Protein AF-A0A7K3EM68-F1 (afdb_monomer_lite)

pLDDT: mean 76.75, std 21.65, range [37.22, 98.31]

Foldseek 3Di:
DDDDDDDDDDPDDDDDDDDPDPPVPCPPPDDDADDLVVLVVLVVQLVVLVVVCVVPPDPVSVVSNVVSLVVLCVNQVHDGSVVSNVSSVVVNVVVVDDPPPPPPPPDDDDDDDDDDD

Secondary structure (DSSP, 8-state):
--PPP---------------------------PPPHHHHHHHHHHHHHHHHHHHHS--HHHHHHHHHHHHHHHHHHT-SSHHHHHHHHHHHHHHHH---------------------

Radius of gyration: 33.38 Å; chains: 1; bounding box: 62×51×112 Å

Structure (mmCIF, N/CA/C/O backbone):
data_AF-A0A7K3EM68-F1
#
_entry.id   AF-A0A7K3EM68-F1
#
loop_
_atom_site.group_PDB
_atom_site.id
_atom_site.type_symbol
_atom_site.label_atom_id
_atom_site.label_alt_id
_atom_site.label_comp_id
_atom_site.label_asym_id
_atom_site.label_entity_id
_atom_site.label_seq_id
_atom_site.pdbx_PDB_ins_code
_atom_site.Cartn_x
_atom_site.Cartn_y
_atom_site.Cartn_z
_atom_site.occupancy
_atom_site.B_iso_or_equiv
_atom_site.auth_seq_id
_atom_site.auth_comp_id
_atom_site.auth_asym_id
_atom_site.auth_atom_id
_atom_site.pdbx_PDB_model_num
ATOM 1 N N . MET A 1 1 ? 43.365 41.285 -75.949 1.00 42.53 1 MET A N 1
ATOM 2 C CA . MET A 1 1 ? 42.741 41.363 -74.610 1.00 42.53 1 MET A CA 1
ATOM 3 C C . MET A 1 1 ? 42.091 40.007 -74.349 1.00 42.53 1 MET A C 1
ATOM 5 O O . MET A 1 1 ? 40.965 39.786 -74.750 1.00 42.53 1 MET A O 1
ATOM 9 N N . SER A 1 2 ? 42.903 38.974 -74.140 1.00 37.22 2 SER A N 1
ATOM 10 C CA . SER A 1 2 ? 43.391 38.486 -72.836 1.00 37.22 2 SER A CA 1
ATOM 11 C C . SER A 1 2 ? 42.410 37.484 -72.228 1.00 37.22 2 SER A C 1
ATOM 13 O O . SER A 1 2 ? 41.434 37.840 -71.580 1.00 37.22 2 SER A O 1
ATOM 15 N N . SER A 1 3 ? 42.727 36.223 -72.522 1.00 39.72 3 SER A N 1
ATOM 16 C CA . SER A 1 3 ? 42.155 34.976 -72.024 1.00 39.72 3 SER A CA 1
ATOM 17 C C . SER A 1 3 ? 42.124 34.954 -70.496 1.00 39.72 3 SER A C 1
ATOM 19 O O . SER A 1 3 ? 43.174 35.038 -69.860 1.00 39.72 3 SER A O 1
ATOM 21 N N . ILE A 1 4 ? 40.931 34.820 -69.912 1.00 53.03 4 ILE A N 1
ATOM 22 C CA . ILE A 1 4 ? 40.748 34.685 -68.466 1.00 53.03 4 ILE A CA 1
ATOM 23 C C . ILE A 1 4 ? 40.583 33.209 -68.121 1.00 53.03 4 ILE A C 1
ATOM 25 O O . ILE A 1 4 ? 39.726 32.499 -68.643 1.00 53.03 4 ILE A O 1
ATOM 29 N N . ALA A 1 5 ? 41.474 32.781 -67.237 1.00 56.00 5 ALA A N 1
ATOM 30 C CA . ALA A 1 5 ? 41.509 31.498 -66.579 1.00 56.00 5 ALA A CA 1
ATOM 31 C C . ALA A 1 5 ? 40.203 31.186 -65.837 1.00 56.00 5 ALA A C 1
ATOM 33 O O . ALA A 1 5 ? 39.678 32.032 -65.123 1.00 56.00 5 ALA A O 1
ATOM 34 N N . SER A 1 6 ? 39.773 29.926 -65.884 1.00 46.44 6 SER A N 1
ATOM 35 C CA . SER A 1 6 ? 39.471 29.208 -64.645 1.00 46.44 6 SER A CA 1
ATOM 36 C C . SER A 1 6 ? 39.441 27.707 -64.907 1.00 46.44 6 SER A C 1
ATOM 38 O O . SER A 1 6 ? 38.504 27.151 -65.477 1.00 46.44 6 SER A O 1
ATOM 40 N N . ARG A 1 7 ? 40.527 27.048 -64.507 1.00 51.28 7 ARG A N 1
ATOM 41 C CA . ARG A 1 7 ? 40.644 25.597 -64.419 1.00 51.28 7 ARG A CA 1
ATOM 42 C C . ARG A 1 7 ? 40.004 25.197 -63.090 1.00 51.28 7 ARG A C 1
ATOM 44 O O . ARG A 1 7 ? 40.651 25.284 -62.056 1.00 51.28 7 ARG A O 1
ATOM 51 N N . SER A 1 8 ? 38.732 24.811 -63.107 1.00 45.19 8 SER A N 1
ATOM 52 C CA . SER A 1 8 ? 38.057 24.255 -61.930 1.00 45.19 8 SER A CA 1
ATOM 53 C C . SER A 1 8 ? 37.927 22.745 -62.111 1.00 45.19 8 SER A C 1
ATOM 55 O O . SER A 1 8 ? 36.978 22.239 -62.710 1.00 45.19 8 SER A O 1
ATOM 5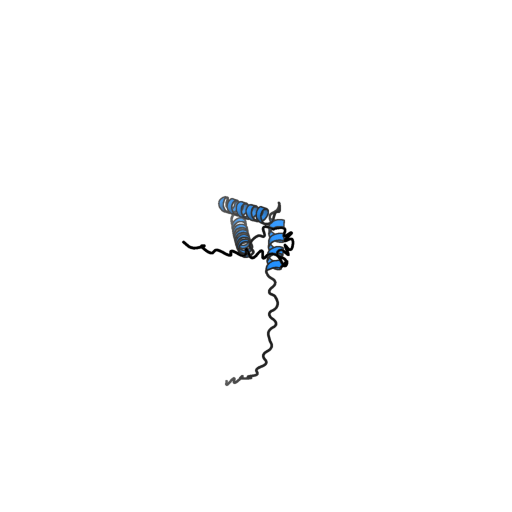7 N N . THR A 1 9 ? 38.950 22.023 -61.657 1.00 52.53 9 THR A N 1
ATOM 58 C CA . THR A 1 9 ? 38.902 20.575 -61.457 1.00 52.53 9 THR A CA 1
ATOM 59 C C . THR A 1 9 ? 37.964 20.307 -60.289 1.00 52.53 9 THR A C 1
ATOM 61 O O . THR A 1 9 ? 38.283 20.619 -59.144 1.00 52.53 9 THR A O 1
ATOM 64 N N . ARG A 1 10 ? 36.777 19.778 -60.588 1.00 46.03 10 ARG A N 1
ATOM 65 C CA . ARG A 1 10 ? 35.874 19.248 -59.570 1.00 46.03 10 ARG A CA 1
ATOM 66 C C . ARG A 1 10 ? 36.464 17.941 -59.054 1.00 46.03 10 ARG A C 1
ATOM 68 O O . ARG 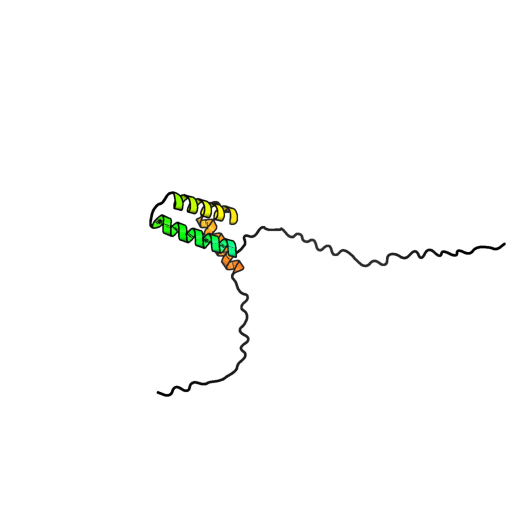A 1 10 ? 36.440 16.934 -59.755 1.00 46.03 10 ARG A O 1
ATOM 75 N N . ASP A 1 11 ? 37.006 18.005 -57.848 1.00 45.38 11 ASP A N 1
ATOM 76 C CA . ASP A 1 11 ? 37.299 16.856 -57.002 1.00 45.38 11 ASP A CA 1
ATOM 77 C C . ASP A 1 11 ? 35.972 16.142 -56.701 1.00 45.38 11 ASP A C 1
ATOM 79 O O . ASP A 1 11 ? 35.119 16.663 -55.978 1.00 45.38 11 ASP A O 1
ATOM 83 N N . VAL A 1 12 ? 35.752 14.983 -57.323 1.00 49.34 12 VAL A N 1
ATOM 84 C CA . VAL A 1 12 ? 34.672 14.069 -56.939 1.00 49.34 12 VAL A CA 1
ATOM 85 C C . VAL A 1 12 ? 35.283 13.058 -55.983 1.00 49.34 12 VAL A C 1
ATOM 87 O O . VAL A 1 12 ? 35.796 12.014 -56.376 1.00 49.34 12 VAL A O 1
ATOM 90 N N . ILE A 1 13 ? 35.249 13.423 -54.709 1.00 50.34 13 ILE A N 1
ATOM 91 C CA . ILE A 1 13 ? 35.448 12.517 -53.584 1.00 50.34 13 ILE A CA 1
ATOM 92 C C . ILE A 1 13 ? 34.077 11.936 -53.218 1.00 50.34 13 ILE A C 1
ATOM 94 O O . ILE A 1 13 ? 33.065 12.626 -53.338 1.00 50.34 13 ILE A O 1
ATOM 98 N N . VAL A 1 14 ? 34.109 10.708 -52.684 1.00 53.28 14 VAL A N 1
ATOM 99 C CA . VAL A 1 14 ? 33.114 10.008 -51.838 1.00 53.28 14 VAL A CA 1
ATOM 100 C C . VAL A 1 14 ? 32.464 8.791 -52.535 1.00 53.28 14 VAL A C 1
ATOM 102 O O . VAL A 1 14 ? 32.055 8.919 -53.686 1.00 53.28 14 VAL A O 1
ATOM 105 N N . PRO A 1 15 ? 32.269 7.628 -51.860 1.00 50.62 15 PRO A N 1
ATOM 106 C CA . PRO A 1 15 ? 32.671 7.240 -50.496 1.00 50.62 15 PRO A CA 1
ATOM 107 C C . PRO A 1 15 ? 33.515 5.951 -50.445 1.00 50.62 15 PRO A C 1
ATOM 109 O O . PRO A 1 15 ? 33.097 4.899 -50.927 1.00 50.62 15 PRO A O 1
ATOM 112 N N . VAL A 1 16 ? 34.625 5.974 -49.699 1.00 54.47 16 VAL A N 1
ATOM 113 C CA . VAL A 1 16 ? 35.030 4.778 -48.948 1.00 54.47 16 VAL A CA 1
ATOM 114 C C . VAL A 1 16 ? 34.041 4.644 -47.796 1.00 54.47 16 VAL A C 1
ATOM 116 O O . VAL A 1 16 ? 33.816 5.586 -47.033 1.00 54.47 16 VAL A O 1
ATOM 119 N N . GLY A 1 17 ? 33.391 3.487 -47.728 1.00 55.16 17 GLY A N 1
ATOM 120 C CA . GLY A 1 17 ? 32.492 3.150 -46.643 1.00 55.16 17 GLY A CA 1
ATOM 121 C C . GLY A 1 17 ? 33.217 3.232 -45.305 1.00 55.16 17 GLY A C 1
ATOM 122 O O . GLY A 1 17 ? 34.241 2.591 -45.094 1.00 55.16 17 GLY A O 1
ATOM 123 N N . CYS A 1 18 ? 32.641 3.989 -44.383 1.00 49.12 18 CYS A N 1
ATOM 124 C CA . CYS A 1 18 ? 32.862 3.790 -42.963 1.00 49.12 18 CYS A CA 1
ATOM 125 C C . CYS A 1 18 ? 31.481 3.565 -42.349 1.00 49.12 18 CYS A C 1
ATOM 127 O O . CYS A 1 18 ? 30.629 4.454 -42.368 1.00 49.12 18 CYS A O 1
ATOM 129 N N . GLY A 1 19 ? 31.224 2.329 -41.921 1.00 52.34 19 GLY A N 1
ATOM 130 C CA . GLY A 1 19 ? 29.921 1.852 -41.475 1.00 52.34 19 GLY A CA 1
ATOM 131 C C . GLY A 1 19 ? 29.374 2.620 -40.272 1.00 52.34 19 GLY A C 1
ATOM 132 O O . GLY A 1 19 ? 29.593 2.242 -39.129 1.00 52.34 19 GLY A O 1
ATOM 133 N N . HIS A 1 20 ? 28.575 3.649 -40.537 1.00 54.16 20 HIS A N 1
ATOM 134 C CA . HIS A 1 20 ? 27.395 3.962 -39.738 1.00 54.16 20 HIS A CA 1
ATOM 135 C C . HIS A 1 20 ? 26.250 3.186 -40.408 1.00 54.16 20 HIS A C 1
ATOM 137 O O . HIS A 1 20 ? 25.927 3.421 -41.560 1.00 54.16 20 HIS A O 1
ATOM 143 N N . THR A 1 21 ? 25.614 2.194 -39.806 1.00 51.06 21 THR A N 1
ATOM 144 C CA . THR A 1 21 ? 25.109 2.191 -38.448 1.00 51.06 21 THR A CA 1
ATOM 145 C C . THR A 1 21 ? 25.062 0.745 -37.967 1.00 51.06 21 THR A C 1
ATOM 147 O O . THR A 1 21 ? 24.255 -0.053 -38.436 1.00 51.06 21 THR A O 1
ATOM 150 N N . GLN A 1 22 ? 25.870 0.393 -36.968 1.00 48.84 22 GLN A N 1
ATOM 151 C CA . GLN A 1 22 ? 25.456 -0.690 -36.086 1.00 48.84 22 GLN A CA 1
ATOM 152 C C . GLN A 1 22 ? 24.290 -0.135 -35.256 1.00 48.84 22 GLN A C 1
ATOM 154 O O . GLN A 1 22 ? 24.447 0.245 -34.097 1.00 48.84 22 GLN A O 1
ATOM 159 N N . ARG A 1 23 ? 23.099 -0.019 -35.859 1.00 52.72 23 ARG A N 1
ATOM 160 C CA . ARG A 1 23 ? 21.859 0.082 -35.093 1.00 52.72 23 ARG A CA 1
ATOM 161 C C . ARG A 1 23 ? 21.671 -1.290 -34.463 1.00 52.72 23 ARG A C 1
ATOM 163 O O . ARG A 1 23 ? 20.954 -2.130 -34.989 1.00 52.72 23 ARG A O 1
ATOM 170 N N . LYS A 1 24 ? 22.377 -1.541 -33.353 1.00 52.88 24 LYS A N 1
ATOM 171 C CA . LYS A 1 24 ? 21.995 -2.596 -32.418 1.00 52.88 24 LYS A CA 1
ATOM 172 C C . LYS A 1 24 ? 20.521 -2.344 -32.138 1.00 52.88 24 LYS A C 1
ATOM 174 O O . LYS A 1 24 ? 20.206 -1.299 -31.566 1.00 52.88 24 LYS A O 1
ATOM 179 N N . SER A 1 25 ? 19.646 -3.238 -32.592 1.00 52.62 25 SER A N 1
ATOM 180 C CA . SER A 1 25 ? 18.240 -3.220 -32.216 1.00 52.62 25 SER A CA 1
ATOM 181 C C . SER A 1 25 ? 18.192 -3.150 -30.700 1.00 52.62 25 SER A C 1
ATOM 183 O O . SER A 1 25 ? 18.440 -4.134 -30.005 1.00 52.62 25 SER A O 1
ATOM 185 N N . ARG A 1 26 ? 17.930 -1.958 -30.164 1.00 60.06 26 ARG A N 1
ATOM 186 C CA . ARG A 1 26 ? 17.398 -1.837 -28.820 1.00 60.06 26 ARG A CA 1
ATOM 187 C C . ARG A 1 26 ? 15.944 -2.250 -28.961 1.00 60.06 26 ARG A C 1
ATOM 189 O O . ARG A 1 26 ? 15.059 -1.405 -28.947 1.00 60.06 26 ARG A O 1
ATOM 196 N N . GLU A 1 27 ? 15.715 -3.551 -29.102 1.00 60.16 27 GLU A N 1
ATOM 197 C CA . GLU A 1 27 ? 14.427 -4.168 -28.793 1.00 60.16 27 GLU A CA 1
ATOM 198 C C . GLU A 1 27 ? 14.288 -4.128 -27.258 1.00 60.16 27 GLU A C 1
ATOM 200 O O . GLU A 1 27 ? 14.311 -5.132 -26.552 1.00 60.16 27 GLU A O 1
ATOM 205 N N . GLY A 1 28 ? 14.328 -2.917 -26.703 1.00 62.41 28 GLY A N 1
ATOM 206 C CA . GLY A 1 28 ? 14.221 -2.659 -25.284 1.00 62.41 28 GLY A CA 1
ATOM 207 C C . GLY A 1 28 ? 12.749 -2.501 -24.988 1.00 62.41 28 GLY A C 1
ATOM 208 O O . GLY A 1 28 ? 12.161 -1.475 -25.321 1.00 62.41 28 GLY A O 1
ATOM 209 N N . ARG A 1 29 ? 12.139 -3.514 -24.377 1.00 72.50 29 ARG A N 1
ATOM 210 C CA . ARG A 1 29 ? 10.818 -3.351 -23.779 1.00 72.50 29 ARG A CA 1
ATOM 211 C C . ARG A 1 29 ? 10.978 -2.347 -22.633 1.00 72.50 29 ARG A C 1
ATOM 213 O O . ARG A 1 29 ? 11.560 -2.679 -21.606 1.00 72.50 29 ARG A O 1
ATOM 220 N N . PHE A 1 30 ? 10.527 -1.112 -22.832 1.00 67.25 30 PHE A N 1
ATOM 221 C CA . PHE A 1 30 ? 10.477 -0.121 -21.762 1.00 67.25 30 PHE A CA 1
ATOM 222 C C . PHE A 1 30 ? 9.391 -0.556 -20.777 1.00 67.25 30 PHE A C 1
ATOM 224 O O . PHE A 1 30 ? 8.214 -0.604 -21.129 1.00 67.25 30 PHE A O 1
ATOM 231 N N . VAL A 1 31 ? 9.797 -0.934 -19.567 1.00 76.81 31 VAL A N 1
ATOM 232 C CA . VAL A 1 31 ? 8.884 -1.299 -18.482 1.00 76.81 31 VAL A CA 1
ATOM 233 C C . VAL A 1 31 ? 8.888 -0.153 -17.484 1.00 76.81 31 VAL A C 1
ATOM 235 O O . VAL A 1 31 ? 9.950 0.264 -17.024 1.00 76.81 31 VAL A O 1
ATOM 238 N N . LEU A 1 32 ? 7.703 0.373 -17.173 1.00 81.94 32 LEU A N 1
ATOM 239 C CA . LEU A 1 32 ? 7.541 1.302 -16.066 1.00 81.94 32 LEU A CA 1
ATOM 240 C C . LEU A 1 32 ? 7.698 0.504 -14.773 1.00 81.94 32 LEU A C 1
ATOM 242 O O . LEU A 1 32 ? 6.807 -0.256 -14.396 1.00 81.94 32 LEU A O 1
ATOM 246 N N . GLU A 1 33 ? 8.847 0.647 -14.127 1.00 85.25 33 GLU A N 1
ATOM 247 C CA . GLU A 1 33 ? 9.067 0.086 -12.803 1.00 85.25 33 GLU A CA 1
ATOM 248 C C . GLU A 1 33 ? 8.781 1.139 -11.732 1.00 85.25 33 GLU A C 1
ATOM 250 O O . GLU A 1 33 ? 9.170 2.300 -11.891 1.00 85.25 33 GLU A O 1
ATOM 255 N N . PRO A 1 34 ? 8.130 0.757 -10.626 1.00 91.38 34 PRO A N 1
ATOM 256 C CA . PRO A 1 34 ? 7.923 1.663 -9.513 1.00 91.38 34 PRO A CA 1
ATOM 257 C C . PRO A 1 34 ? 9.250 1.944 -8.798 1.00 91.38 34 PRO A C 1
ATOM 259 O O . PRO A 1 34 ? 10.097 1.059 -8.622 1.00 91.38 34 PRO A O 1
ATOM 262 N N . ASP A 1 35 ? 9.420 3.196 -8.379 1.00 92.38 35 ASP A N 1
ATOM 263 C CA . ASP A 1 35 ? 10.604 3.635 -7.650 1.00 92.38 35 ASP A CA 1
ATOM 264 C C . ASP A 1 35 ? 10.637 3.002 -6.240 1.00 92.38 35 ASP A C 1
ATOM 266 O O . ASP A 1 35 ? 9.661 3.117 -5.490 1.00 92.38 35 ASP A O 1
ATOM 270 N N . PRO A 1 36 ? 11.738 2.335 -5.838 1.00 93.88 36 PRO A N 1
ATOM 271 C CA . PRO A 1 36 ? 11.799 1.621 -4.564 1.00 93.88 36 PRO A CA 1
ATOM 272 C C . PRO A 1 36 ? 11.670 2.538 -3.344 1.00 93.88 36 PRO A C 1
ATOM 274 O O . PRO A 1 36 ? 11.239 2.076 -2.289 1.00 93.88 36 PRO A O 1
ATOM 277 N N . LYS A 1 37 ? 12.042 3.817 -3.443 1.00 95.31 37 LYS A N 1
ATOM 278 C CA . LYS A 1 37 ? 11.889 4.762 -2.335 1.00 95.31 37 LYS A CA 1
ATOM 279 C C . LYS A 1 37 ? 10.413 5.089 -2.129 1.00 95.31 37 LYS A C 1
ATOM 281 O O . LYS A 1 37 ? 9.921 4.960 -1.011 1.00 95.31 37 LYS A O 1
ATOM 286 N N . VAL A 1 38 ? 9.699 5.398 -3.212 1.00 96.19 38 VAL A N 1
ATOM 287 C CA . VAL A 1 38 ? 8.249 5.656 -3.173 1.00 96.19 38 VAL A CA 1
ATOM 288 C C . VAL A 1 38 ? 7.494 4.439 -2.632 1.00 96.19 38 VAL A C 1
ATOM 290 O O . VAL A 1 38 ? 6.605 4.581 -1.795 1.00 96.19 38 VAL A O 1
ATOM 293 N N . VAL A 1 39 ? 7.880 3.228 -3.046 1.00 96.62 39 VAL A N 1
ATOM 294 C CA . VAL A 1 39 ? 7.267 1.985 -2.547 1.00 96.62 39 VAL A CA 1
ATOM 295 C C . VAL A 1 39 ? 7.473 1.825 -1.032 1.00 96.62 39 VAL A C 1
ATOM 297 O O . VAL A 1 39 ? 6.519 1.510 -0.322 1.00 96.62 39 VAL A O 1
ATOM 300 N N . ARG A 1 40 ? 8.677 2.092 -0.503 1.00 97.44 40 ARG A N 1
ATOM 301 C CA . ARG A 1 40 ? 8.946 2.039 0.952 1.00 97.44 40 ARG A CA 1
ATOM 302 C C . ARG A 1 40 ? 8.128 3.066 1.738 1.00 97.44 40 ARG A C 1
ATOM 304 O O . ARG A 1 40 ? 7.599 2.739 2.803 1.00 97.44 40 ARG A O 1
ATOM 311 N N . GLU A 1 41 ? 8.012 4.288 1.222 1.00 97.69 41 GLU A N 1
ATOM 312 C CA . GLU A 1 41 ? 7.202 5.348 1.838 1.00 97.69 41 GLU A CA 1
ATOM 313 C C . GLU A 1 41 ? 5.721 4.942 1.891 1.00 97.69 41 GLU A C 1
ATOM 315 O O . GLU A 1 41 ? 5.069 5.070 2.932 1.00 97.69 41 GLU A O 1
ATOM 320 N N . LEU A 1 42 ? 5.207 4.364 0.802 1.00 97.56 42 LEU A N 1
ATOM 321 C CA . LEU A 1 42 ? 3.817 3.925 0.707 1.00 97.56 42 LEU A CA 1
ATOM 322 C C . LEU A 1 42 ? 3.506 2.754 1.654 1.00 97.56 42 LEU A C 1
ATOM 324 O O . LEU A 1 42 ? 2.467 2.770 2.316 1.00 97.56 42 LEU A O 1
ATOM 328 N N . LEU A 1 43 ? 4.416 1.780 1.779 1.00 98.31 43 LEU A N 1
ATOM 329 C CA . LEU A 1 43 ? 4.286 0.672 2.736 1.00 98.31 43 LEU A CA 1
ATOM 330 C C . LEU A 1 43 ? 4.319 1.157 4.189 1.00 98.31 43 LEU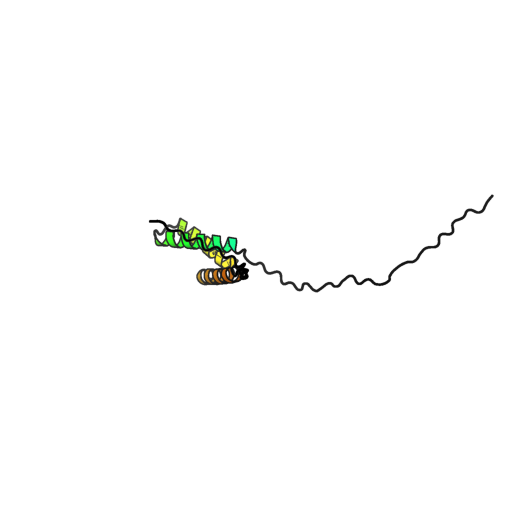 A C 1
ATOM 332 O O . LEU A 1 43 ? 3.517 0.706 5.006 1.00 98.31 43 LEU A O 1
ATOM 336 N N . THR A 1 44 ? 5.194 2.115 4.504 1.00 98.25 44 THR A N 1
ATOM 337 C CA . THR A 1 44 ? 5.237 2.733 5.838 1.00 98.25 44 THR A CA 1
ATOM 338 C C . THR A 1 44 ? 3.906 3.409 6.162 1.00 98.25 44 THR A C 1
ATOM 340 O O . THR A 1 44 ? 3.312 3.137 7.206 1.00 98.25 44 THR A O 1
ATOM 343 N N . ARG A 1 45 ? 3.380 4.227 5.237 1.00 97.94 45 ARG A N 1
ATOM 344 C CA . ARG A 1 45 ? 2.083 4.899 5.411 1.00 97.94 45 ARG A CA 1
ATOM 345 C C . ARG A 1 45 ? 0.939 3.896 5.578 1.00 97.94 45 ARG A C 1
ATOM 347 O O . ARG A 1 45 ? 0.089 4.087 6.446 1.00 97.94 45 ARG A O 1
ATOM 354 N N . TYR A 1 46 ? 0.928 2.826 4.781 1.00 98.19 46 TYR A N 1
ATOM 355 C CA . TYR A 1 46 ? -0.052 1.747 4.899 1.00 98.19 46 TYR A CA 1
ATOM 356 C C . TYR A 1 46 ? -0.034 1.120 6.298 1.00 98.19 46 TYR A C 1
ATOM 358 O O . TYR A 1 46 ? -1.085 1.005 6.929 1.00 98.19 46 TYR A O 1
ATOM 366 N N . ALA A 1 47 ? 1.148 0.767 6.812 1.00 98.06 47 ALA A N 1
ATOM 367 C CA . ALA A 1 47 ? 1.294 0.163 8.133 1.00 98.06 47 ALA A CA 1
ATOM 368 C C . ALA A 1 47 ? 0.804 1.096 9.252 1.00 98.06 47 ALA A C 1
ATOM 370 O O . ALA A 1 47 ? 0.022 0.671 10.103 1.00 98.06 47 ALA A O 1
ATOM 371 N N . THR A 1 48 ? 1.186 2.376 9.219 1.00 98.06 48 THR A N 1
ATOM 372 C CA . THR A 1 48 ? 0.722 3.368 10.201 1.00 98.06 48 THR A CA 1
ATOM 373 C C . THR A 1 48 ? -0.802 3.505 10.199 1.00 98.06 48 THR A C 1
ATOM 375 O O . THR A 1 48 ? -1.421 3.487 11.262 1.00 98.06 48 THR A O 1
ATOM 378 N N . LEU A 1 49 ? -1.430 3.582 9.021 1.00 97.94 49 LEU A N 1
ATOM 379 C CA . LEU A 1 49 ? -2.889 3.680 8.906 1.00 97.94 49 LEU A CA 1
ATOM 380 C C . LEU A 1 49 ? -3.598 2.397 9.357 1.00 97.94 49 LEU A C 1
ATOM 382 O O . LEU A 1 49 ? -4.641 2.472 10.003 1.00 97.94 49 LEU A O 1
ATOM 386 N N . ARG A 1 50 ? -3.030 1.222 9.059 1.00 97.12 50 ARG A N 1
ATOM 387 C CA . ARG A 1 50 ? -3.541 -0.076 9.529 1.00 97.12 50 ARG A CA 1
ATOM 388 C C . ARG A 1 50 ? -3.558 -0.166 11.051 1.00 97.12 50 ARG A C 1
ATOM 390 O O . ARG A 1 50 ? -4.540 -0.656 11.601 1.00 97.12 50 ARG A O 1
ATOM 397 N N . ILE A 1 51 ? -2.497 0.303 11.706 1.00 97.56 51 ILE A N 1
ATOM 398 C CA . ILE A 1 51 ? -2.399 0.342 13.170 1.00 97.56 51 ILE A CA 1
ATOM 399 C C . ILE A 1 51 ? -3.451 1.306 13.728 1.00 97.56 51 ILE A C 1
ATOM 401 O O . ILE A 1 51 ? -4.290 0.886 14.517 1.00 97.56 51 ILE A O 1
ATOM 405 N N . ALA A 1 52 ? -3.494 2.547 13.234 1.00 96.25 52 ALA A N 1
ATOM 406 C CA . ALA A 1 52 ? -4.452 3.549 13.703 1.00 96.25 52 ALA A CA 1
ATOM 407 C C . ALA A 1 52 ? -5.917 3.106 13.525 1.00 96.25 52 ALA A C 1
ATOM 409 O O . ALA A 1 52 ? -6.745 3.331 14.405 1.00 96.25 52 ALA A O 1
ATOM 410 N N . GLN A 1 53 ? -6.241 2.448 12.405 1.00 95.75 53 GLN A N 1
ATOM 411 C CA . GLN A 1 53 ? -7.581 1.916 12.148 1.00 95.75 53 GLN A CA 1
ATOM 412 C C . GLN A 1 53 ? -7.958 0.793 13.125 1.00 95.75 53 GLN A C 1
ATOM 414 O O . GLN A 1 53 ? -9.122 0.698 13.506 1.00 95.75 53 GLN A O 1
ATOM 419 N N . ALA A 1 54 ? -6.995 -0.052 13.507 1.00 96.12 54 ALA A N 1
ATOM 420 C CA . ALA A 1 54 ? -7.205 -1.140 14.459 1.00 96.12 54 ALA A CA 1
ATOM 421 C C . ALA A 1 54 ? -7.302 -0.640 15.909 1.00 96.12 54 ALA A C 1
ATOM 423 O O . ALA A 1 54 ? -8.050 -1.204 16.702 1.00 96.12 54 ALA A O 1
ATOM 424 N N . GLU A 1 55 ? -6.567 0.417 16.254 1.00 96.69 55 GLU A N 1
ATOM 425 C CA . GLU A 1 55 ? -6.631 1.053 17.574 1.00 96.69 55 GLU A CA 1
ATOM 426 C C . GLU A 1 55 ? -7.950 1.797 17.783 1.00 96.69 55 GLU A C 1
ATOM 428 O O . GLU A 1 55 ? -8.561 1.718 18.851 1.00 96.69 55 GLU A O 1
ATOM 433 N N . ARG A 1 56 ? -8.395 2.539 16.766 1.00 93.69 56 ARG A N 1
ATOM 434 C CA . ARG A 1 56 ? -9.646 3.285 16.818 1.00 93.69 56 ARG A CA 1
ATOM 435 C C . ARG A 1 56 ? -10.250 3.388 15.432 1.00 93.69 56 ARG A C 1
ATOM 437 O O . ARG A 1 56 ? -9.777 4.149 14.587 1.00 93.69 56 ARG A O 1
ATOM 444 N N . GLU A 1 57 ? -11.377 2.715 15.244 1.00 88.94 57 GLU A N 1
ATOM 445 C CA . GLU A 1 57 ? -12.108 2.812 13.991 1.00 88.94 57 GLU A CA 1
ATOM 446 C C . GLU A 1 57 ? -12.553 4.260 13.736 1.00 88.94 57 GLU A C 1
ATOM 448 O O . GLU A 1 57 ? -13.319 4.860 14.496 1.00 88.94 57 GLU A O 1
ATOM 453 N N . ASN A 1 58 ? -12.019 4.852 12.666 1.00 93.75 58 ASN A N 1
ATOM 454 C CA . ASN A 1 58 ? -12.304 6.220 12.257 1.00 93.75 58 ASN A CA 1
ATOM 455 C C . ASN A 1 58 ? -12.576 6.248 10.746 1.00 93.75 58 ASN A C 1
ATOM 457 O O . ASN A 1 58 ? -11.733 5.790 9.975 1.00 93.75 58 ASN A O 1
ATOM 461 N N . PRO A 1 59 ? -13.708 6.816 10.288 1.00 94.69 59 PRO A N 1
ATOM 462 C CA . PRO A 1 59 ? -14.023 6.883 8.863 1.00 94.69 59 PRO A CA 1
ATOM 463 C C . PRO A 1 59 ? -12.993 7.666 8.035 1.00 94.69 59 PRO A C 1
ATOM 465 O O . PRO A 1 59 ? -12.841 7.381 6.850 1.00 94.69 59 PRO A O 1
ATOM 468 N N . ALA A 1 60 ? -12.284 8.639 8.619 1.00 94.44 60 ALA A N 1
ATOM 469 C CA . ALA A 1 60 ? -11.210 9.351 7.924 1.00 94.44 60 ALA A CA 1
ATOM 470 C C . ALA A 1 60 ? -10.004 8.429 7.671 1.00 94.44 60 ALA A C 1
ATOM 472 O O . ALA A 1 60 ? -9.587 8.269 6.529 1.00 94.44 60 ALA A O 1
ATOM 473 N N . THR A 1 61 ? -9.532 7.733 8.710 1.00 96.00 61 THR A N 1
ATOM 474 C CA . THR A 1 61 ? -8.444 6.748 8.609 1.00 96.00 61 THR A CA 1
ATOM 475 C C . THR A 1 61 ? -8.797 5.605 7.657 1.00 96.00 61 THR A C 1
ATOM 477 O O . THR A 1 61 ? -7.948 5.168 6.884 1.00 96.00 61 THR A O 1
ATOM 480 N N . ALA A 1 62 ? -10.055 5.155 7.652 1.00 96.00 62 ALA A N 1
ATOM 481 C CA . ALA A 1 62 ? -1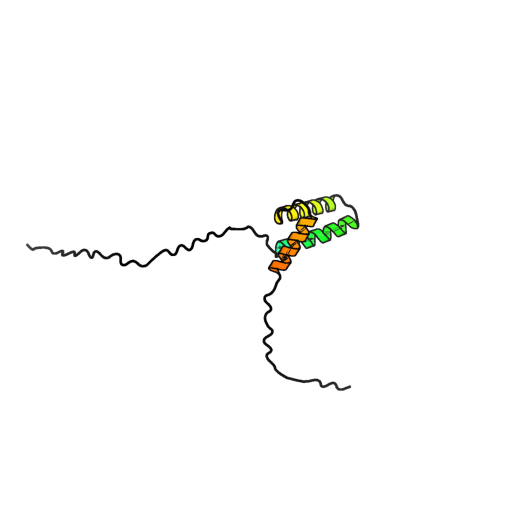0.523 4.108 6.747 1.00 96.00 62 ALA A CA 1
ATOM 482 C C . ALA A 1 62 ? -10.446 4.539 5.274 1.00 96.00 62 ALA A C 1
ATOM 484 O O . ALA A 1 62 ? -10.072 3.736 4.419 1.00 96.00 62 ALA A O 1
ATOM 485 N N . ARG A 1 63 ? -10.764 5.807 4.978 1.00 97.56 63 ARG A N 1
ATOM 486 C CA . ARG A 1 63 ? -10.631 6.382 3.629 1.00 97.56 63 ARG A CA 1
ATOM 487 C C . ARG A 1 63 ? -9.169 6.497 3.217 1.00 97.56 63 ARG A C 1
ATOM 489 O O . ARG A 1 63 ? -8.807 5.983 2.166 1.00 97.56 63 ARG A O 1
ATOM 496 N N . ASP A 1 64 ? -8.324 7.057 4.079 1.00 97.38 64 ASP A N 1
ATOM 497 C CA . ASP A 1 64 ? -6.886 7.157 3.808 1.00 97.38 64 ASP A CA 1
ATOM 498 C C . ASP A 1 64 ? -6.252 5.778 3.573 1.00 97.38 64 ASP A C 1
ATOM 500 O O . ASP A 1 64 ? -5.420 5.599 2.680 1.00 97.38 64 ASP A O 1
ATOM 504 N N . LEU A 1 65 ? -6.657 4.780 4.364 1.00 97.69 65 LEU A N 1
ATOM 505 C CA . LEU A 1 65 ? -6.199 3.404 4.217 1.00 97.69 65 LEU A CA 1
ATOM 506 C C . LEU A 1 65 ? -6.656 2.799 2.884 1.00 97.69 65 LEU A C 1
ATOM 508 O O . LEU A 1 65 ? -5.870 2.102 2.236 1.00 97.69 65 LEU A O 1
ATOM 512 N N . ALA A 1 66 ? -7.894 3.064 2.462 1.00 97.88 66 ALA A N 1
ATOM 513 C CA . ALA A 1 66 ? -8.409 2.625 1.169 1.00 97.88 66 ALA A CA 1
ATOM 514 C C . ALA A 1 66 ? -7.634 3.263 0.003 1.00 97.88 66 ALA A C 1
ATOM 516 O O . ALA A 1 66 ? -7.242 2.545 -0.917 1.00 97.88 66 ALA A O 1
ATOM 517 N N . ASP A 1 67 ? -7.323 4.558 0.076 1.00 98.12 67 ASP A N 1
ATOM 518 C CA . ASP A 1 67 ? -6.571 5.274 -0.963 1.00 98.12 67 ASP A CA 1
ATOM 519 C C . ASP A 1 67 ? -5.143 4.736 -1.116 1.00 98.12 67 ASP A C 1
ATOM 521 O O . ASP A 1 67 ? -4.656 4.498 -2.230 1.00 98.12 67 ASP A O 1
ATOM 525 N N . VAL A 1 68 ? -4.463 4.490 0.008 1.00 98.19 68 VAL A N 1
ATOM 526 C CA . VAL A 1 68 ? -3.127 3.876 0.003 1.00 98.19 68 VAL A CA 1
ATOM 527 C C . VAL A 1 68 ? -3.184 2.452 -0.543 1.00 98.19 68 VAL A C 1
ATOM 529 O O . VAL A 1 68 ? -2.346 2.080 -1.366 1.00 98.19 68 VAL A O 1
ATOM 532 N N . SER A 1 69 ? -4.187 1.671 -0.134 1.00 98.12 69 SER A N 1
ATOM 533 C CA . SER A 1 69 ? -4.380 0.299 -0.620 1.00 98.12 69 SER A CA 1
ATOM 534 C C . SER A 1 69 ? -4.616 0.273 -2.129 1.00 98.12 69 SER A C 1
ATOM 536 O O . SER A 1 69 ? -3.997 -0.518 -2.838 1.00 98.12 69 SER A O 1
ATOM 538 N N . TYR A 1 70 ? -5.454 1.176 -2.639 1.00 98.25 70 TYR A N 1
ATOM 539 C CA . TYR A 1 70 ? -5.716 1.314 -4.067 1.00 98.25 70 TYR A CA 1
ATOM 540 C C . TYR A 1 70 ? -4.451 1.698 -4.841 1.00 98.25 70 TYR A C 1
ATOM 542 O O . TYR A 1 70 ? -4.131 1.083 -5.859 1.00 98.25 70 TYR A O 1
ATOM 550 N N . THR A 1 71 ? -3.686 2.662 -4.324 1.00 97.31 71 THR A N 1
ATOM 551 C CA . THR A 1 71 ? -2.421 3.090 -4.935 1.00 97.31 71 THR A CA 1
ATOM 552 C C . THR A 1 71 ? -1.418 1.938 -5.005 1.00 97.31 71 THR A C 1
ATOM 554 O O . THR A 1 71 ? -0.796 1.740 -6.049 1.00 97.31 71 THR A O 1
ATOM 557 N N . LEU A 1 72 ? -1.291 1.139 -3.938 1.00 97.25 72 LEU A N 1
ATOM 558 C CA . LEU A 1 72 ? -0.444 -0.058 -3.926 1.00 97.25 72 LEU A CA 1
ATOM 559 C C . LEU A 1 72 ? -0.887 -1.070 -4.986 1.00 97.25 72 LEU A C 1
ATOM 561 O O . LEU A 1 72 ? -0.054 -1.534 -5.764 1.00 97.25 72 LEU A O 1
ATOM 565 N N . CYS A 1 73 ? -2.184 -1.374 -5.055 1.00 97.81 73 CYS A N 1
ATOM 566 C CA . CYS A 1 73 ? -2.736 -2.296 -6.047 1.00 97.81 73 CYS A CA 1
ATOM 567 C C . CYS A 1 73 ? -2.427 -1.846 -7.482 1.00 97.81 73 CYS A C 1
ATOM 569 O O . CYS A 1 73 ? -1.917 -2.633 -8.280 1.00 97.81 73 CYS A O 1
ATOM 571 N N . VAL A 1 74 ? -2.660 -0.571 -7.809 1.00 96.88 74 VAL A N 1
ATOM 572 C CA . VAL A 1 74 ? -2.371 -0.024 -9.146 1.00 96.88 74 VAL A CA 1
ATOM 573 C C . VAL A 1 74 ? -0.874 -0.067 -9.446 1.00 96.88 74 VAL A C 1
ATOM 575 O O . VAL A 1 74 ? -0.471 -0.550 -10.503 1.00 96.88 74 VAL A O 1
ATOM 578 N N . MET A 1 75 ? -0.039 0.387 -8.511 1.00 95.50 75 MET A N 1
ATOM 579 C CA . MET A 1 75 ? 1.411 0.449 -8.699 1.00 95.50 75 MET A CA 1
ATOM 580 C C . MET A 1 75 ? 2.031 -0.942 -8.880 1.00 95.50 75 MET A C 1
ATOM 582 O O . MET A 1 75 ? 2.972 -1.107 -9.654 1.00 95.50 75 MET A O 1
ATOM 586 N N . MET A 1 76 ? 1.495 -1.947 -8.186 1.00 96.06 76 MET A N 1
ATOM 587 C CA . MET A 1 76 ? 1.949 -3.336 -8.271 1.00 96.06 76 MET A CA 1
ATOM 588 C C . MET A 1 76 ? 1.211 -4.144 -9.344 1.00 96.06 76 MET A C 1
ATOM 590 O O . MET A 1 76 ? 1.559 -5.305 -9.565 1.00 96.06 76 MET A O 1
ATOM 594 N N . ALA A 1 77 ? 0.232 -3.558 -10.038 1.00 95.38 77 ALA A N 1
ATOM 595 C CA . ALA A 1 77 ? -0.658 -4.246 -10.972 1.00 95.38 77 ALA A CA 1
ATOM 596 C C . ALA A 1 77 ? -1.289 -5.516 -10.359 1.00 95.38 77 ALA A C 1
ATOM 598 O O . ALA A 1 77 ? -1.215 -6.605 -10.934 1.00 95.38 77 ALA A O 1
ATOM 599 N N . THR A 1 78 ? -1.866 -5.380 -9.165 1.00 96.56 78 THR A N 1
ATOM 600 C CA . THR A 1 78 ? -2.604 -6.433 -8.450 1.00 96.56 78 THR A CA 1
ATOM 601 C C . THR A 1 78 ? -4.029 -5.974 -8.136 1.00 96.56 78 THR A C 1
ATOM 603 O O . THR A 1 78 ? -4.349 -4.789 -8.206 1.00 96.56 78 THR A O 1
ATOM 606 N N . THR A 1 79 ? -4.909 -6.916 -7.793 1.00 96.12 79 THR A N 1
ATOM 607 C CA . THR A 1 79 ? -6.312 -6.636 -7.429 1.00 96.12 79 THR A CA 1
ATOM 608 C C . THR A 1 79 ? -6.574 -6.709 -5.924 1.00 96.12 79 THR A C 1
ATOM 610 O O . THR A 1 79 ? -7.638 -6.301 -5.468 1.00 96.12 79 THR A O 1
ATOM 613 N N . SER A 1 80 ? -5.618 -7.227 -5.150 1.00 97.44 80 SER A N 1
ATOM 614 C CA . SER A 1 80 ? -5.684 -7.367 -3.694 1.00 97.44 80 SER A CA 1
ATOM 615 C C . SER A 1 80 ? -4.521 -6.630 -3.042 1.00 97.44 80 SER A C 1
ATOM 617 O O . SER A 1 80 ? -3.385 -6.698 -3.519 1.00 97.44 80 SER A O 1
ATOM 619 N N . VAL A 1 81 ? -4.796 -5.968 -1.915 1.00 97.50 81 VAL A N 1
ATOM 620 C CA . VAL A 1 81 ? -3.774 -5.254 -1.137 1.00 97.50 81 VAL A CA 1
ATOM 621 C C . VAL A 1 81 ? -2.738 -6.211 -0.548 1.00 97.50 81 VAL A C 1
ATOM 623 O O . VAL A 1 81 ? -1.564 -5.869 -0.476 1.00 97.50 81 VAL A O 1
ATOM 626 N N . HIS A 1 82 ? -3.135 -7.435 -0.187 1.00 97.88 82 HIS A N 1
ATOM 627 C CA . HIS A 1 82 ? -2.200 -8.440 0.321 1.00 97.88 82 HIS A CA 1
ATOM 628 C C . HIS A 1 82 ? -1.198 -8.862 -0.758 1.00 97.88 82 HIS A C 1
ATOM 630 O O . HIS A 1 82 ? 0.005 -8.894 -0.500 1.00 97.88 82 HIS A O 1
ATOM 636 N N . ASP A 1 83 ? -1.680 -9.085 -1.983 1.00 98.00 83 ASP A N 1
ATOM 637 C CA . ASP A 1 83 ? -0.824 -9.396 -3.131 1.00 98.00 83 ASP A CA 1
ATOM 638 C C . ASP A 1 83 ? 0.057 -8.201 -3.504 1.00 98.00 83 ASP A C 1
ATOM 640 O O . ASP A 1 83 ? 1.220 -8.373 -3.869 1.00 98.00 83 ASP A O 1
ATOM 644 N N . ALA A 1 84 ? -0.482 -6.981 -3.387 1.00 97.75 84 ALA A N 1
ATOM 645 C CA . ALA A 1 84 ? 0.269 -5.755 -3.630 1.00 97.75 84 ALA A CA 1
ATOM 646 C C . ALA A 1 84 ? 1.455 -5.638 -2.665 1.00 97.75 84 ALA A C 1
ATOM 648 O O . ALA A 1 84 ? 2.581 -5.425 -3.107 1.00 97.75 84 ALA A O 1
ATOM 649 N N . VAL A 1 85 ? 1.221 -5.823 -1.361 1.00 98.12 85 VAL A N 1
ATOM 650 C CA . VAL A 1 85 ? 2.271 -5.770 -0.333 1.00 98.12 85 VAL A CA 1
ATOM 651 C C . VAL A 1 85 ? 3.320 -6.854 -0.577 1.00 98.12 85 VAL A C 1
ATOM 653 O O . VAL A 1 85 ? 4.504 -6.537 -0.655 1.00 98.12 85 VAL A O 1
ATOM 656 N N . ALA A 1 86 ? 2.905 -8.103 -0.813 1.00 98.06 86 ALA A N 1
ATOM 657 C CA . ALA A 1 86 ? 3.842 -9.194 -1.083 1.00 98.06 86 ALA A CA 1
ATOM 658 C C . ALA A 1 86 ? 4.716 -8.920 -2.323 1.00 98.06 86 ALA A C 1
ATOM 660 O O . ALA A 1 86 ? 5.931 -9.129 -2.302 1.00 98.06 86 ALA A O 1
ATOM 661 N N . LYS A 1 87 ? 4.123 -8.412 -3.410 1.00 97.50 87 LYS A N 1
ATOM 662 C CA . LYS A 1 87 ? 4.858 -8.063 -4.633 1.00 97.50 87 LYS A CA 1
ATOM 663 C C . LYS A 1 87 ? 5.783 -6.858 -4.433 1.00 97.50 87 LYS A C 1
ATOM 665 O O . LYS A 1 87 ? 6.888 -6.855 -4.976 1.00 97.50 87 LYS A O 1
ATOM 670 N N . ALA A 1 88 ? 5.362 -5.872 -3.643 1.00 97.06 88 ALA A N 1
ATOM 671 C CA . ALA A 1 88 ? 6.186 -4.730 -3.266 1.00 97.06 88 ALA A CA 1
ATOM 672 C C . ALA A 1 88 ? 7.415 -5.173 -2.457 1.00 97.06 88 ALA A C 1
ATOM 674 O O . ALA A 1 88 ? 8.530 -4.768 -2.784 1.00 97.06 88 ALA A O 1
ATOM 675 N N . ASP A 1 89 ? 7.247 -6.060 -1.477 1.00 96.62 89 ASP A N 1
ATOM 676 C CA . ASP A 1 89 ? 8.357 -6.591 -0.679 1.00 96.62 89 ASP A CA 1
ATOM 677 C C . ASP A 1 89 ? 9.360 -7.365 -1.544 1.00 96.62 89 ASP A C 1
ATOM 679 O O . ASP A 1 89 ? 10.568 -7.135 -1.455 1.00 96.62 89 ASP A O 1
ATOM 683 N N . LEU A 1 90 ? 8.875 -8.219 -2.453 1.00 95.94 90 LEU A N 1
ATOM 684 C CA . LEU A 1 90 ? 9.729 -8.920 -3.419 1.00 95.94 90 LEU A CA 1
ATOM 685 C C . LEU A 1 90 ? 10.506 -7.946 -4.315 1.00 95.94 90 LEU A C 1
ATOM 687 O O . LEU A 1 90 ? 11.701 -8.143 -4.552 1.00 95.94 90 LEU A O 1
ATOM 691 N N . LEU A 1 91 ? 9.858 -6.877 -4.783 1.00 94.31 91 LEU A N 1
ATOM 692 C CA . LEU A 1 91 ? 10.504 -5.827 -5.570 1.00 94.31 91 LEU A CA 1
ATOM 693 C C . LEU A 1 91 ? 11.592 -5.107 -4.765 1.00 94.31 91 LEU A C 1
ATOM 695 O O . LEU A 1 91 ? 12.687 -4.865 -5.280 1.00 94.31 91 LEU A O 1
ATOM 699 N N . LEU A 1 92 ? 11.321 -4.781 -3.501 1.00 94.62 92 LEU A N 1
ATOM 700 C CA . LEU A 1 92 ? 12.278 -4.114 -2.622 1.00 94.62 92 LEU A CA 1
ATOM 701 C C . LEU A 1 92 ? 13.457 -5.013 -2.245 1.00 94.62 92 LEU A C 1
ATOM 703 O O . LEU A 1 92 ? 14.574 -4.505 -2.131 1.00 94.62 92 LEU A O 1
ATOM 707 N N . LEU A 1 93 ? 13.238 -6.319 -2.086 1.00 93.56 93 LEU A N 1
ATOM 708 C CA . LEU A 1 93 ? 14.295 -7.313 -1.880 1.00 93.56 93 LEU A CA 1
ATOM 709 C C . LEU A 1 93 ? 15.185 -7.438 -3.122 1.00 93.56 93 LEU A C 1
ATOM 711 O O . LEU A 1 93 ? 16.410 -7.425 -3.006 1.00 93.56 93 LEU A O 1
ATOM 715 N N . ALA A 1 94 ? 14.582 -7.488 -4.312 1.00 90.38 94 ALA A N 1
ATOM 716 C CA . ALA A 1 94 ? 15.316 -7.549 -5.574 1.00 90.38 94 ALA A CA 1
ATOM 717 C C . ALA A 1 94 ? 16.171 -6.292 -5.813 1.00 90.38 94 ALA A C 1
ATOM 719 O O . ALA A 1 94 ? 17.312 -6.401 -6.259 1.00 90.38 94 ALA A O 1
ATOM 720 N N . LYS A 1 95 ? 15.649 -5.104 -5.478 1.00 86.12 95 LYS A N 1
ATOM 721 C CA . LYS A 1 95 ? 16.364 -3.819 -5.609 1.00 86.12 95 LYS A CA 1
ATOM 722 C C . LYS A 1 95 ? 17.298 -3.512 -4.430 1.00 86.12 95 LYS A C 1
ATOM 724 O O . LYS A 1 95 ? 18.112 -2.601 -4.520 1.00 86.12 95 LYS A O 1
ATOM 729 N N . GLY A 1 96 ? 17.155 -4.236 -3.322 1.00 72.62 96 GLY A N 1
ATOM 730 C CA . GLY A 1 96 ? 17.855 -3.998 -2.064 1.00 72.62 96 GLY A CA 1
ATOM 731 C C . GLY A 1 96 ? 19.087 -4.864 -1.840 1.00 72.62 96 GLY A C 1
ATOM 732 O O . GLY A 1 96 ? 19.720 -4.677 -0.811 1.00 72.62 96 GLY A O 1
ATOM 733 N N . ARG A 1 97 ? 19.439 -5.791 -2.746 1.00 61.22 97 ARG A N 1
ATOM 734 C CA . ARG A 1 97 ? 20.711 -6.523 -2.664 1.00 61.22 97 ARG A CA 1
ATOM 735 C C . ARG A 1 97 ? 21.858 -5.540 -2.928 1.00 61.22 97 ARG A C 1
ATOM 737 O O . ARG A 1 97 ? 22.047 -5.162 -4.086 1.00 61.22 97 ARG A O 1
ATOM 744 N N . PRO A 1 98 ? 22.654 -5.157 -1.913 1.00 54.88 98 PRO A N 1
ATOM 745 C CA . PRO A 1 98 ? 23.941 -4.551 -2.183 1.00 54.88 98 PRO A CA 1
ATOM 746 C C . PRO A 1 98 ? 24.779 -5.644 -2.853 1.00 54.88 98 PRO A C 1
ATOM 748 O O . PRO A 1 98 ? 24.748 -6.807 -2.434 1.00 54.88 98 PRO A O 1
ATOM 751 N N . VAL A 1 99 ? 25.521 -5.306 -3.905 1.00 53.91 99 VAL A N 1
ATOM 752 C CA . VAL A 1 99 ? 26.701 -6.113 -4.233 1.00 53.91 99 VAL A CA 1
ATOM 753 C C . VAL A 1 99 ? 27.525 -6.153 -2.945 1.00 53.91 99 VAL A C 1
ATOM 755 O O . VAL A 1 99 ? 27.730 -5.080 -2.378 1.00 53.91 99 VAL A O 1
ATOM 758 N N . PRO A 1 100 ? 27.933 -7.327 -2.429 1.00 51.19 100 PRO A N 1
ATOM 759 C CA . PRO A 1 100 ? 28.846 -7.356 -1.304 1.00 51.19 100 PRO A CA 1
ATOM 760 C C . PRO A 1 100 ? 30.116 -6.649 -1.769 1.00 51.19 100 PRO A C 1
ATOM 762 O O . PRO A 1 100 ? 30.888 -7.183 -2.565 1.00 51.19 100 PRO A O 1
ATOM 765 N N . GLU A 1 101 ? 30.286 -5.409 -1.326 1.00 56.31 101 GLU A N 1
ATOM 766 C CA . GLU A 1 101 ? 31.587 -4.786 -1.235 1.00 56.31 101 GLU A CA 1
ATOM 767 C C . GLU A 1 101 ? 32.397 -5.708 -0.333 1.00 56.31 101 GLU A C 1
ATOM 769 O O . GLU A 1 101 ? 32.176 -5.807 0.872 1.00 56.31 101 GLU A O 1
ATOM 774 N N . VAL A 1 102 ? 33.224 -6.535 -0.971 1.00 59.75 102 VAL A N 1
ATOM 775 C CA . VAL A 1 102 ? 34.179 -7.390 -0.283 1.00 59.75 102 VAL A CA 1
ATOM 776 C C . VAL A 1 102 ? 34.961 -6.444 0.623 1.00 59.75 102 VAL A C 1
ATOM 778 O O . VAL A 1 102 ? 35.562 -5.506 0.093 1.00 59.75 102 VAL A O 1
ATOM 781 N N . PRO A 1 103 ? 34.945 -6.622 1.956 1.00 54.66 103 PRO A N 1
ATOM 782 C CA . PRO A 1 103 ? 35.868 -5.902 2.802 1.00 54.66 103 PRO A CA 1
ATOM 783 C C . PRO A 1 103 ? 37.248 -6.334 2.323 1.00 54.66 103 PRO A C 1
ATOM 785 O O . PRO A 1 103 ? 37.647 -7.483 2.524 1.00 54.66 103 PRO A O 1
ATOM 788 N N . SER A 1 104 ? 37.939 -5.453 1.601 1.00 48.72 104 SER A N 1
ATOM 789 C CA . SER A 1 104 ? 39.369 -5.594 1.394 1.00 48.72 104 SER A CA 1
ATOM 790 C C . SER A 1 104 ? 39.952 -5.618 2.792 1.00 48.72 104 SER A C 1
ATOM 792 O O . SER A 1 104 ? 39.968 -4.603 3.485 1.00 48.72 104 SER A O 1
ATOM 794 N N . ALA A 1 105 ? 40.305 -6.821 3.232 1.00 57.78 105 ALA A N 1
ATOM 795 C CA . ALA A 1 105 ? 41.057 -7.060 4.438 1.00 57.78 105 ALA A CA 1
ATOM 796 C C . ALA A 1 105 ? 42.425 -6.402 4.250 1.00 57.78 105 ALA A C 1
ATOM 798 O O . ALA A 1 105 ? 43.390 -7.063 3.873 1.00 57.78 105 ALA A O 1
ATOM 799 N N . ASP A 1 106 ? 42.493 -5.092 4.467 1.00 48.28 106 ASP A N 1
ATOM 800 C CA . ASP A 1 106 ? 43.757 -4.457 4.775 1.00 48.28 106 ASP A CA 1
ATOM 801 C C . ASP A 1 106 ? 44.044 -4.782 6.235 1.00 48.28 106 ASP A C 1
ATOM 803 O O . ASP A 1 106 ? 43.384 -4.338 7.177 1.00 48.28 106 ASP A O 1
ATOM 807 N N . SER A 1 107 ? 44.945 -5.741 6.369 1.00 56.75 107 SER A N 1
ATOM 808 C CA . SER A 1 107 ? 45.453 -6.229 7.631 1.00 56.75 107 SER A CA 1
ATOM 809 C C . SER A 1 107 ? 46.410 -5.173 8.176 1.00 56.75 107 SER A C 1
ATOM 811 O O . SER A 1 107 ? 47.483 -4.976 7.620 1.00 56.75 107 SER A O 1
ATOM 813 N N . GLY A 1 108 ? 46.026 -4.522 9.267 1.00 48.78 108 GLY A N 1
ATOM 814 C CA . GLY A 1 108 ? 46.911 -3.741 10.132 1.00 48.78 108 GLY A CA 1
ATOM 815 C C . GLY A 1 108 ? 46.274 -3.714 11.516 1.00 48.78 108 GLY A C 1
ATOM 816 O O . GLY A 1 108 ? 45.342 -2.963 11.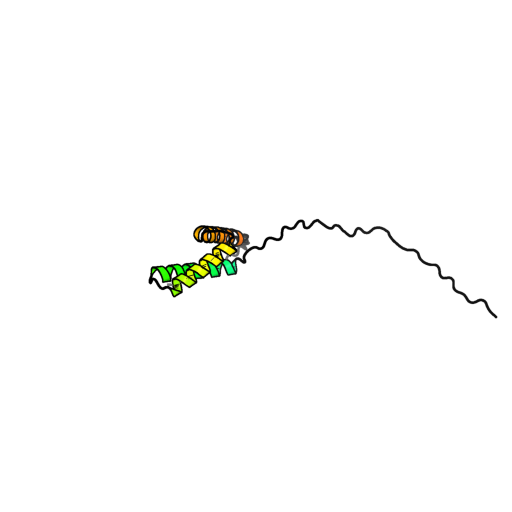762 1.00 48.78 108 GLY A O 1
ATOM 817 N N . GLU A 1 109 ? 46.474 -4.730 12.353 1.00 56.12 109 GLU A N 1
ATOM 818 C CA . GLU A 1 109 ? 47.584 -4.774 13.314 1.00 56.12 109 GLU A CA 1
ATOM 819 C C . GLU A 1 109 ? 47.875 -3.426 13.987 1.00 56.12 109 GLU A C 1
ATOM 821 O O . GLU A 1 109 ? 48.877 -2.787 13.708 1.00 56.12 109 GLU A O 1
ATOM 826 N N . 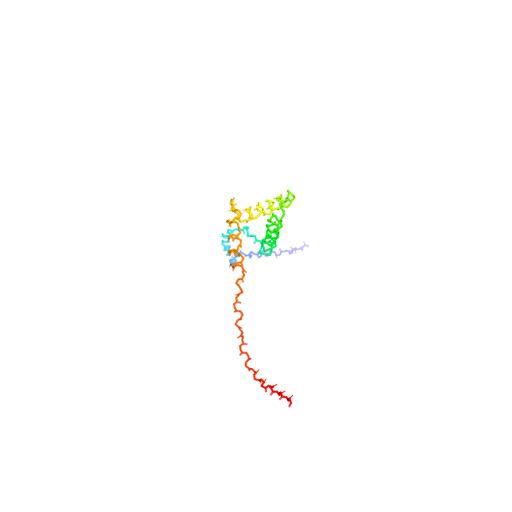GLU A 1 110 ? 47.070 -3.070 14.990 1.00 54.50 110 GLU A N 1
ATOM 827 C CA . GLU A 1 110 ? 47.622 -2.505 16.224 1.00 54.50 110 GLU A CA 1
ATOM 828 C C . GLU A 1 110 ? 46.763 -2.850 17.444 1.00 54.50 110 GLU A C 1
ATOM 830 O O . GLU A 1 110 ? 45.674 -2.349 17.719 1.00 54.50 110 GLU A O 1
ATOM 835 N N . ARG A 1 111 ? 47.312 -3.806 18.182 1.00 53.81 111 ARG A N 1
ATOM 836 C CA . ARG A 1 111 ? 46.885 -4.306 19.477 1.00 53.81 111 ARG A CA 1
ATOM 837 C C . ARG A 1 111 ? 47.252 -3.264 20.539 1.00 53.81 111 ARG A C 1
ATOM 839 O O . ARG A 1 111 ? 48.387 -3.236 20.996 1.00 53.81 111 ARG A O 1
ATOM 846 N N . GLY A 1 112 ? 46.292 -2.433 20.941 1.00 49.31 112 GLY A N 1
ATOM 847 C CA . GLY A 1 112 ? 46.462 -1.390 21.963 1.00 49.31 112 GLY A CA 1
ATOM 848 C C . GLY A 1 112 ? 45.510 -1.533 23.153 1.00 49.31 112 GLY A C 1
ATOM 849 O O . GLY A 1 112 ? 44.826 -0.585 23.515 1.00 49.31 112 GLY A O 1
ATOM 850 N N . LEU A 1 113 ? 45.422 -2.724 23.750 1.00 55.94 113 LEU A N 1
ATOM 851 C CA . LEU A 1 113 ? 44.711 -2.936 25.014 1.00 55.94 113 LEU A CA 1
ATOM 852 C C . LEU A 1 113 ? 45.654 -2.571 26.170 1.00 55.94 113 LEU A C 1
ATOM 854 O O . LEU A 1 113 ? 46.461 -3.402 26.582 1.00 55.94 113 LEU A O 1
ATOM 858 N N . SER A 1 114 ? 45.553 -1.350 26.697 1.00 50.78 114 SER A N 1
ATOM 859 C CA . SER A 1 114 ? 46.123 -1.005 28.005 1.00 50.78 114 SER A CA 1
ATOM 860 C C . SER A 1 114 ? 44.982 -0.624 28.945 1.00 50.78 114 SER A C 1
ATOM 862 O O . SER A 1 114 ? 44.470 0.492 28.917 1.00 50.78 114 SER A O 1
ATOM 864 N N . LEU A 1 115 ? 44.534 -1.612 29.721 1.00 55.12 115 LEU A N 1
ATOM 865 C CA . LEU A 1 115 ? 43.585 -1.467 30.818 1.00 55.12 115 LEU A CA 1
ATOM 866 C C . LEU A 1 115 ? 44.411 -1.344 32.105 1.00 55.12 115 LEU A C 1
ATOM 868 O O . LEU A 1 115 ? 45.021 -2.324 32.528 1.00 55.12 115 LEU A O 1
ATOM 872 N N . ALA A 1 116 ? 44.454 -0.156 32.704 1.00 50.41 116 ALA A N 1
ATOM 873 C CA . ALA A 1 116 ? 44.927 0.028 34.073 1.00 50.41 116 ALA A CA 1
ATOM 874 C C . ALA A 1 116 ? 43.698 0.217 34.970 1.00 50.41 116 ALA A C 1
ATOM 876 O O . ALA A 1 116 ? 42.914 1.143 34.751 1.00 50.41 116 ALA A O 1
ATOM 877 N N . VAL A 1 117 ? 43.527 -0.695 35.928 1.00 54.69 117 VAL A N 1
ATOM 878 C CA . VAL A 1 117 ? 42.635 -0.561 37.087 1.00 54.69 117 VAL A CA 1
ATOM 879 C C . VAL A 1 117 ? 43.497 -0.442 38.334 1.00 54.69 117 VAL A C 1
ATOM 881 O O . VAL A 1 117 ? 44.580 -1.076 38.337 1.00 54.69 117 VAL A O 1
#

Sequence (117 aa):
MSSIASRSTRDVIVPVGCGHTQRKSREGRFVLEPDPKVVRELLTRYATLRIAQAERENPATARDLADVSYTLCVMMATTSVHDAVAKADLLLLAKGRPVPEVPSADSGEERGLSLAV